Protein AF-A0A2R6FMX0-F1 (afdb_monomer_lite)

Sequence (96 aa):
MKRSNTFTVRPLSDDGEQVLQDLLDAFAALWNEINYQRLMRYNDEDGFEGDVWDADTGALEGTYKGVLGASTAQTVRRENSEAWRSFFRLKDQYHD

Structure (mmCIF, N/CA/C/O backbone):
data_AF-A0A2R6FMX0-F1
#
_entry.id   AF-A0A2R6FMX0-F1
#
loop_
_atom_site.group_PDB
_atom_site.id
_atom_site.type_symbol
_atom_site.label_atom_id
_atom_site.label_alt_id
_atom_site.label_comp_id
_atom_site.label_asym_id
_atom_site.label_entity_id
_atom_site.label_seq_id
_atom_site.pdbx_PDB_ins_code
_atom_site.Cartn_x
_atom_site.Cartn_y
_atom_site.Cartn_z
_atom_site.occupancy
_atom_site.B_iso_or_equiv
_atom_site.auth_seq_id
_atom_site.auth_comp_id
_atom_site.auth_asym_id
_atom_site.auth_atom_id
_atom_site.pdbx_PDB_model_num
ATOM 1 N N . MET A 1 1 ? 21.740 -3.413 18.769 1.00 50.78 1 MET A N 1
ATOM 2 C CA . MET A 1 1 ? 20.827 -4.302 19.523 1.00 50.78 1 MET A CA 1
ATOM 3 C C . MET A 1 1 ? 19.387 -3.910 19.197 1.00 50.78 1 MET A C 1
ATOM 5 O O . MET A 1 1 ? 18.926 -2.900 19.710 1.00 50.78 1 MET A O 1
ATOM 9 N N . LYS A 1 2 ? 18.695 -4.626 18.299 1.00 57.97 2 LYS A N 1
ATOM 10 C CA . LYS A 1 2 ? 17.257 -4.405 18.056 1.00 57.97 2 LYS A CA 1
ATOM 11 C C . LYS A 1 2 ? 16.484 -5.204 19.107 1.00 57.97 2 LYS A C 1
ATOM 13 O O . LYS A 1 2 ? 16.509 -6.428 19.069 1.00 57.97 2 LYS A O 1
ATOM 18 N N . ARG A 1 3 ? 15.851 -4.531 20.072 1.00 64.06 3 ARG A N 1
ATOM 19 C CA . ARG A 1 3 ? 14.858 -5.183 20.938 1.00 64.06 3 ARG A CA 1
ATOM 20 C C . ARG A 1 3 ? 13.602 -5.389 20.094 1.00 64.06 3 ARG A C 1
ATOM 22 O O . ARG A 1 3 ? 13.009 -4.407 19.662 1.00 64.06 3 ARG A O 1
ATOM 29 N N . SER A 1 4 ? 13.244 -6.639 19.820 1.00 65.62 4 SER A N 1
ATOM 30 C CA . SER A 1 4 ? 11.960 -6.966 19.202 1.00 65.62 4 SER A CA 1
ATOM 31 C C . SER A 1 4 ? 10.946 -7.155 20.322 1.00 65.62 4 SER A C 1
ATOM 33 O O . SER A 1 4 ? 10.998 -8.151 21.040 1.00 65.62 4 SER A O 1
ATOM 35 N N . ASN A 1 5 ? 10.072 -6.172 20.525 1.00 74.38 5 ASN A N 1
ATOM 36 C CA . ASN A 1 5 ? 8.945 -6.323 21.439 1.00 74.38 5 ASN A CA 1
ATOM 37 C C . ASN A 1 5 ? 7.839 -7.087 20.710 1.00 74.38 5 ASN A C 1
ATOM 39 O O . ASN A 1 5 ? 7.488 -6.740 19.585 1.00 74.38 5 ASN A O 1
ATOM 43 N N . THR A 1 6 ? 7.297 -8.118 21.351 1.00 81.81 6 THR A N 1
ATOM 44 C CA . THR A 1 6 ? 6.139 -8.853 20.833 1.00 81.81 6 THR A CA 1
ATOM 45 C C . THR A 1 6 ? 4.899 -8.338 21.544 1.00 81.81 6 THR A C 1
ATOM 47 O O . THR A 1 6 ? 4.833 -8.385 22.771 1.00 81.81 6 THR A O 1
ATOM 50 N N . PHE A 1 7 ? 3.926 -7.843 20.785 1.00 76.56 7 PHE A N 1
ATOM 51 C CA . PHE A 1 7 ? 2.636 -7.401 21.305 1.00 76.56 7 PHE A CA 1
ATOM 52 C C . PHE A 1 7 ? 1.550 -8.346 20.804 1.00 76.56 7 PHE A C 1
ATOM 54 O O . PHE A 1 7 ? 1.525 -8.700 19.629 1.00 76.56 7 PHE A O 1
ATOM 61 N N . THR A 1 8 ? 0.651 -8.755 21.696 1.00 80.94 8 THR A N 1
ATOM 62 C CA . THR A 1 8 ? -0.573 -9.455 21.299 1.00 80.94 8 THR A CA 1
ATOM 63 C C . THR A 1 8 ? -1.662 -8.412 21.119 1.00 80.94 8 THR A C 1
ATOM 65 O O . THR A 1 8 ? -2.111 -7.824 22.100 1.00 80.94 8 THR A O 1
ATOM 68 N N . VAL A 1 9 ? -2.074 -8.176 19.877 1.00 76.50 9 VAL A N 1
ATOM 69 C CA . VAL A 1 9 ? -3.251 -7.357 19.578 1.00 76.50 9 VAL A CA 1
ATOM 70 C C . VAL A 1 9 ? -4.453 -8.294 19.581 1.00 76.50 9 VAL A C 1
ATOM 72 O O . VAL A 1 9 ? -4.518 -9.217 18.772 1.00 76.50 9 VAL A O 1
ATOM 75 N N . ARG A 1 10 ? -5.370 -8.105 20.533 1.00 83.06 10 ARG A N 1
ATOM 76 C CA . ARG A 1 10 ? -6.660 -8.798 20.565 1.00 83.06 10 ARG A CA 1
ATOM 77 C C . ARG A 1 10 ? -7.780 -7.771 20.700 1.00 83.06 10 ARG A C 1
ATOM 79 O O . ARG A 1 10 ? -7.667 -6.909 21.575 1.00 83.06 10 ARG A O 1
ATOM 86 N N . PRO A 1 11 ? -8.836 -7.862 19.879 1.00 87.31 11 PRO A N 1
ATOM 87 C CA . PRO A 1 11 ? -10.027 -7.067 20.102 1.00 87.31 11 PRO A CA 1
ATOM 88 C C . PRO A 1 11 ? -10.652 -7.418 21.456 1.00 87.31 11 PRO A C 1
ATOM 90 O O . PRO A 1 11 ? -10.600 -8.565 21.898 1.00 87.31 11 PRO A O 1
ATOM 93 N N . LEU A 1 12 ? -11.199 -6.409 22.136 1.00 90.69 12 LEU A N 1
ATOM 94 C CA . LEU A 1 12 ? -11.875 -6.562 23.433 1.00 90.69 12 LEU A CA 1
ATOM 95 C C . LEU A 1 12 ? -13.408 -6.535 23.303 1.00 90.69 12 LEU A C 1
ATOM 97 O O . LEU A 1 12 ? -14.108 -6.659 24.306 1.00 90.69 12 LEU A O 1
ATOM 101 N N . SER A 1 13 ? -13.914 -6.351 22.083 1.00 94.50 13 SER A N 1
ATOM 102 C CA . SER A 1 13 ? -15.329 -6.335 21.712 1.00 94.50 13 SER A CA 1
ATOM 103 C C . SER A 1 13 ? -15.485 -6.708 20.238 1.00 94.50 13 SER A C 1
ATOM 105 O O . SER A 1 13 ? -14.536 -6.542 19.467 1.00 94.50 13 SER A O 1
ATOM 107 N N . ASP A 1 14 ? -16.687 -7.133 19.850 1.00 95.12 14 ASP A N 1
ATOM 108 C CA . ASP A 1 14 ? -17.030 -7.456 18.458 1.00 95.12 14 ASP A CA 1
ATOM 109 C C . ASP A 1 14 ? -16.839 -6.235 17.538 1.00 95.12 14 ASP A C 1
ATOM 111 O O . ASP A 1 14 ? -16.229 -6.339 16.477 1.00 95.12 14 ASP A O 1
ATOM 115 N N . ASP A 1 15 ? -17.243 -5.040 17.988 1.00 95.31 15 ASP A N 1
ATOM 116 C CA . ASP A 1 15 ? -17.005 -3.790 17.249 1.00 95.31 15 ASP A CA 1
ATOM 117 C C . ASP A 1 15 ? -15.506 -3.523 17.040 1.00 95.31 15 ASP A C 1
ATOM 119 O O . ASP A 1 15 ? -15.073 -3.095 15.971 1.00 95.31 15 ASP A O 1
ATOM 123 N N . GLY A 1 16 ? -14.688 -3.782 18.066 1.00 93.88 16 GLY A N 1
ATOM 124 C CA . GLY A 1 16 ? -13.240 -3.626 17.974 1.00 93.88 16 GLY A CA 1
ATOM 125 C C . GLY A 1 16 ? -12.605 -4.657 17.043 1.00 93.88 16 GLY A C 1
ATOM 126 O O . GLY A 1 16 ? -11.590 -4.365 16.410 1.00 93.88 16 GLY A O 1
ATOM 127 N N . GLU A 1 17 ? -13.190 -5.852 16.956 1.00 94.12 17 GLU A N 1
ATOM 128 C CA . GLU A 1 17 ? -12.763 -6.886 16.019 1.00 94.12 17 GLU A CA 1
ATOM 129 C C . GLU A 1 17 ? -13.037 -6.456 14.586 1.00 94.12 17 GLU A C 1
ATOM 131 O O . GLU A 1 17 ? -12.119 -6.502 13.769 1.00 94.12 17 GLU A O 1
ATOM 136 N N . GLN A 1 18 ? -14.239 -5.945 14.311 1.00 95.44 18 GLN A N 1
ATOM 137 C CA . GLN A 1 18 ? -14.590 -5.448 12.985 1.00 95.44 18 GLN A CA 1
ATOM 138 C C . GLN A 1 18 ? -13.671 -4.302 12.550 1.00 95.44 18 GLN A C 1
ATOM 140 O O . GLN A 1 18 ? -13.114 -4.345 11.458 1.00 95.44 18 GLN A O 1
ATOM 145 N N . VAL A 1 19 ? -13.416 -3.324 13.428 1.00 93.81 19 VAL A N 1
ATOM 146 C CA . VAL A 1 19 ? -12.487 -2.219 13.126 1.00 93.81 19 VAL A CA 1
ATOM 147 C C . VAL A 1 19 ? -11.079 -2.735 12.816 1.00 93.81 19 VAL A C 1
ATOM 149 O O . VAL A 1 19 ? -10.416 -2.225 11.912 1.00 93.81 19 VAL A O 1
ATOM 152 N N . LEU A 1 20 ? -10.596 -3.738 13.557 1.00 92.81 20 LEU A N 1
ATOM 153 C CA . LEU A 1 20 ? -9.288 -4.333 13.295 1.00 92.81 20 LEU A CA 1
ATOM 154 C C . LEU A 1 20 ? -9.262 -5.076 11.952 1.00 92.81 20 LEU A C 1
ATOM 156 O O . LEU A 1 20 ? -8.280 -4.946 11.225 1.00 92.81 20 LEU A O 1
ATOM 160 N N . GLN A 1 21 ? -10.315 -5.825 11.619 1.00 94.88 21 GLN A N 1
ATOM 161 C CA . GLN A 1 21 ? -10.438 -6.518 10.335 1.00 94.88 21 GLN A CA 1
ATOM 162 C C . GLN A 1 21 ? -10.457 -5.522 9.169 1.00 94.88 21 GLN A C 1
ATOM 164 O O . GLN A 1 21 ? -9.634 -5.648 8.267 1.00 94.88 21 GLN A O 1
ATOM 169 N N . ASP A 1 22 ? -11.276 -4.470 9.245 1.00 95.81 22 ASP A N 1
ATOM 170 C CA . ASP A 1 22 ? -11.368 -3.434 8.207 1.00 95.81 22 ASP A CA 1
ATOM 171 C C . ASP A 1 22 ? -10.012 -2.748 7.963 1.00 95.81 22 ASP A C 1
ATOM 173 O O . ASP A 1 22 ? -9.615 -2.494 6.822 1.00 95.81 22 ASP A O 1
ATOM 177 N N . LEU A 1 23 ? -9.262 -2.473 9.038 1.00 95.56 23 LEU A N 1
ATOM 178 C CA . LEU A 1 23 ? -7.911 -1.916 8.952 1.00 95.56 23 LEU A CA 1
ATOM 179 C C . LEU A 1 23 ? -6.924 -2.881 8.284 1.00 95.56 23 LEU A C 1
ATOM 181 O O . LEU A 1 23 ? -6.112 -2.451 7.461 1.00 95.56 23 LEU A O 1
ATOM 185 N N . LEU A 1 24 ? -6.958 -4.166 8.646 1.00 94.94 24 LEU A N 1
ATOM 186 C CA . LEU A 1 24 ? -6.060 -5.181 8.090 1.00 94.94 24 LEU A CA 1
ATOM 187 C C . LEU A 1 24 ? -6.364 -5.463 6.616 1.00 94.94 24 LEU A C 1
ATOM 189 O O . LEU A 1 24 ? -5.429 -5.552 5.817 1.00 94.94 24 LEU A O 1
ATOM 193 N N . ASP A 1 25 ? -7.640 -5.524 6.246 1.00 97.69 25 ASP A N 1
ATOM 194 C CA . ASP A 1 25 ? -8.077 -5.723 4.865 1.00 97.69 25 ASP A CA 1
ATOM 195 C C . ASP A 1 25 ? -7.680 -4.534 3.988 1.00 97.69 25 ASP A C 1
ATOM 197 O O . ASP A 1 25 ? -7.074 -4.720 2.930 1.00 97.69 25 ASP A O 1
ATOM 201 N N . ALA A 1 26 ? -7.910 -3.302 4.454 1.00 98.12 26 ALA A N 1
ATOM 202 C CA . ALA A 1 26 ? -7.480 -2.101 3.740 1.00 98.12 26 ALA A CA 1
ATOM 203 C C . ALA A 1 26 ? -5.950 -2.030 3.585 1.00 98.12 26 ALA A C 1
ATOM 205 O O . ALA A 1 26 ? -5.447 -1.607 2.541 1.00 98.12 26 ALA A O 1
ATOM 206 N N . PHE A 1 27 ? -5.194 -2.459 4.601 1.00 97.62 27 PHE A N 1
ATOM 207 C CA . PHE A 1 27 ? -3.734 -2.518 4.532 1.00 97.62 27 PHE A CA 1
ATOM 208 C C . PHE A 1 27 ? -3.282 -3.527 3.474 1.00 97.62 27 PHE A C 1
ATOM 21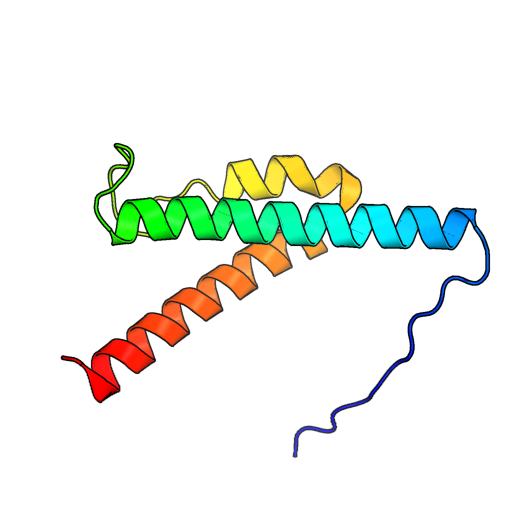0 O O . PHE A 1 27 ? -2.437 -3.206 2.633 1.00 97.62 27 PHE A O 1
ATOM 217 N N . ALA A 1 28 ? -3.839 -4.741 3.515 1.00 98.00 28 ALA A N 1
ATOM 218 C CA . ALA A 1 28 ? -3.490 -5.817 2.599 1.00 98.00 28 ALA A CA 1
ATOM 219 C C . ALA A 1 28 ? -3.834 -5.447 1.153 1.00 98.00 28 ALA A C 1
ATOM 221 O O . ALA A 1 28 ? -3.011 -5.644 0.258 1.00 98.00 28 ALA A O 1
ATOM 222 N N . ALA A 1 29 ? -5.007 -4.856 0.932 1.00 98.50 29 ALA A N 1
ATOM 223 C CA . ALA A 1 29 ? -5.445 -4.415 -0.383 1.00 98.50 29 ALA A CA 1
ATOM 224 C C . ALA A 1 29 ? -4.518 -3.330 -0.959 1.00 98.50 29 ALA A C 1
ATOM 226 O O . ALA A 1 29 ? -3.995 -3.506 -2.059 1.00 98.50 29 ALA A O 1
ATOM 227 N N . LEU A 1 30 ? -4.195 -2.282 -0.186 1.00 98.62 30 LEU A N 1
ATOM 228 C CA . LEU A 1 30 ? -3.250 -1.244 -0.621 1.00 98.62 30 LEU A CA 1
ATOM 229 C C . LEU A 1 30 ? -1.867 -1.824 -0.956 1.00 98.62 30 LEU A C 1
ATOM 231 O O . LEU A 1 30 ? -1.276 -1.473 -1.980 1.00 98.62 30 LEU A O 1
ATOM 235 N N . TRP A 1 31 ? -1.337 -2.712 -0.108 1.00 98.62 31 TRP A N 1
ATOM 236 C CA . TRP A 1 31 ? -0.051 -3.364 -0.363 1.00 98.62 31 TRP A CA 1
ATOM 237 C C . TRP A 1 31 ? -0.076 -4.172 -1.664 1.00 98.62 31 TRP A C 1
ATOM 239 O O . TRP A 1 31 ? 0.837 -4.043 -2.485 1.00 98.62 31 TRP A O 1
ATOM 249 N N . ASN A 1 32 ? -1.116 -4.984 -1.857 1.00 98.56 32 ASN A N 1
ATOM 250 C CA . ASN A 1 32 ? -1.248 -5.872 -3.006 1.00 98.56 32 ASN A CA 1
ATOM 251 C C . ASN A 1 32 ? -1.431 -5.097 -4.311 1.00 98.56 32 ASN A C 1
ATOM 253 O O . ASN A 1 32 ? -0.772 -5.430 -5.291 1.00 98.56 32 ASN A O 1
ATOM 257 N N . GLU A 1 33 ? -2.253 -4.047 -4.330 1.00 98.38 33 GLU A N 1
ATOM 258 C CA . GLU A 1 33 ? -2.471 -3.233 -5.530 1.00 98.38 33 GLU A CA 1
ATOM 259 C C . GLU A 1 33 ? -1.210 -2.479 -5.956 1.00 98.38 33 GLU A C 1
ATOM 261 O O . GLU A 1 33 ? -0.852 -2.499 -7.137 1.00 98.38 33 GLU A O 1
ATOM 266 N N . ILE A 1 34 ? -0.489 -1.870 -5.003 1.00 98.38 34 ILE A N 1
ATOM 267 C CA . ILE A 1 34 ? 0.807 -1.244 -5.298 1.00 98.38 34 ILE A CA 1
ATOM 268 C C . ILE A 1 34 ? 1.760 -2.296 -5.868 1.00 98.38 34 ILE A C 1
ATOM 270 O O . ILE A 1 34 ? 2.415 -2.058 -6.883 1.00 98.38 34 ILE A O 1
ATOM 274 N N . ASN A 1 35 ? 1.854 -3.459 -5.220 1.00 98.00 35 ASN A N 1
ATOM 275 C CA . ASN A 1 35 ? 2.804 -4.481 -5.628 1.00 98.00 35 ASN A CA 1
ATOM 276 C C . ASN A 1 35 ? 2.467 -5.082 -6.998 1.00 98.00 35 ASN A C 1
ATOM 278 O O . ASN A 1 35 ? 3.376 -5.308 -7.789 1.00 98.00 35 ASN A O 1
ATOM 282 N N . TYR A 1 36 ? 1.184 -5.294 -7.290 1.00 98.00 36 TYR A N 1
ATOM 283 C CA . TYR A 1 36 ? 0.714 -5.781 -8.583 1.00 98.00 36 TYR A CA 1
ATOM 284 C C . TYR A 1 36 ? 1.082 -4.808 -9.703 1.00 98.00 36 TYR A C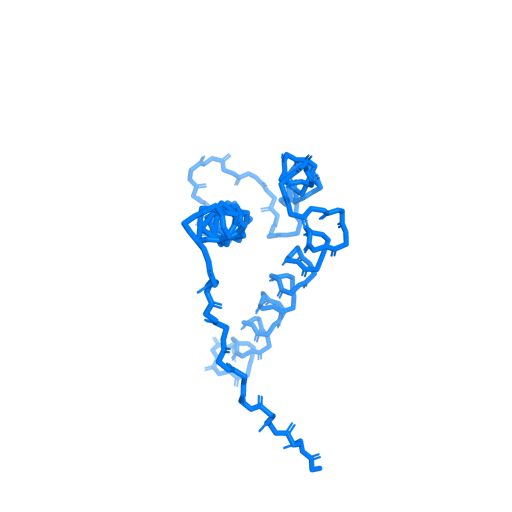 1
ATOM 286 O O . TYR A 1 36 ? 1.740 -5.202 -10.659 1.00 98.00 36 TYR A O 1
ATOM 294 N N . GLN A 1 37 ? 0.776 -3.517 -9.543 1.00 97.69 37 GLN A N 1
ATOM 295 C CA . GLN A 1 37 ? 1.130 -2.504 -10.540 1.00 97.69 37 GLN A CA 1
ATOM 296 C C . GLN A 1 37 ? 2.634 -2.429 -10.826 1.00 97.69 37 GLN A C 1
ATOM 298 O O . GLN A 1 37 ? 3.034 -2.170 -11.962 1.00 97.69 37 GLN A O 1
ATOM 303 N N . ARG A 1 38 ? 3.468 -2.617 -9.800 1.00 98.06 38 ARG A N 1
ATOM 304 C CA . ARG A 1 38 ? 4.924 -2.655 -9.963 1.00 98.06 38 ARG A CA 1
ATOM 305 C C . ARG A 1 38 ? 5.392 -3.937 -10.626 1.00 98.06 38 ARG A C 1
ATOM 307 O O . ARG A 1 38 ? 6.260 -3.877 -11.483 1.00 98.06 38 ARG A O 1
ATOM 314 N N . LEU A 1 39 ? 4.815 -5.075 -10.251 1.00 97.62 39 LEU A N 1
ATOM 315 C CA . LEU A 1 39 ? 5.167 -6.367 -10.823 1.00 97.62 39 LEU A CA 1
ATOM 316 C C . LEU A 1 39 ? 4.832 -6.432 -12.315 1.00 97.62 39 LEU A C 1
ATOM 318 O O . LEU A 1 39 ? 5.667 -6.880 -13.088 1.00 97.62 39 LEU A O 1
ATOM 322 N N . MET A 1 40 ? 3.664 -5.927 -12.720 1.00 97.81 40 MET A N 1
ATOM 323 C CA . MET A 1 40 ? 3.277 -5.887 -14.134 1.00 97.81 40 MET A CA 1
ATOM 324 C C . MET A 1 40 ? 4.238 -5.034 -14.962 1.00 97.81 40 MET A C 1
ATOM 326 O O . MET A 1 40 ? 4.704 -5.485 -15.999 1.00 97.81 40 MET A O 1
ATOM 330 N N . ARG A 1 41 ? 4.632 -3.857 -14.456 1.00 97.38 41 ARG A N 1
ATOM 331 C CA . ARG A 1 41 ? 5.664 -3.020 -15.096 1.00 97.38 41 ARG A CA 1
ATOM 332 C C . ARG A 1 41 ? 7.032 -3.686 -15.130 1.00 97.38 41 ARG A C 1
ATOM 334 O O . ARG A 1 41 ? 7.734 -3.606 -16.122 1.00 97.38 41 ARG A O 1
ATOM 341 N N . TYR A 1 42 ? 7.420 -4.354 -14.047 1.00 96.75 42 TYR A N 1
ATOM 342 C CA . TYR A 1 42 ? 8.698 -5.059 -13.983 1.00 96.75 42 TYR A CA 1
ATOM 343 C C . TYR A 1 42 ? 8.792 -6.205 -15.000 1.00 96.75 42 TYR A C 1
ATOM 345 O O . TYR A 1 42 ? 9.878 -6.481 -15.504 1.00 96.75 42 TYR A O 1
ATOM 353 N N . ASN A 1 43 ? 7.671 -6.876 -15.270 1.00 95.44 43 ASN A N 1
ATOM 354 C CA . ASN A 1 43 ? 7.597 -8.007 -16.189 1.00 95.44 43 ASN A CA 1
ATOM 355 C C . ASN A 1 43 ? 7.246 -7.610 -17.634 1.00 95.44 43 ASN A C 1
ATOM 357 O O . ASN A 1 43 ? 7.174 -8.499 -18.479 1.00 95.44 43 ASN A O 1
ATOM 361 N N . ASP A 1 44 ? 6.998 -6.327 -17.917 1.00 93.62 44 ASP A N 1
ATOM 362 C CA . ASP A 1 44 ? 6.414 -5.861 -19.183 1.00 93.62 44 ASP A CA 1
ATOM 363 C C . ASP A 1 44 ? 5.089 -6.589 -19.533 1.00 93.62 44 ASP A C 1
ATOM 365 O O . ASP A 1 44 ? 4.829 -6.968 -20.678 1.00 93.62 44 ASP A O 1
ATOM 369 N N . GLU A 1 45 ? 4.237 -6.811 -18.525 1.00 93.06 45 GLU A N 1
ATOM 370 C CA . GLU A 1 45 ? 2.976 -7.564 -18.610 1.00 93.06 45 GLU A CA 1
ATOM 371 C C . GLU A 1 45 ? 1.728 -6.664 -18.496 1.00 93.06 45 GLU A C 1
ATOM 373 O O . GLU A 1 45 ? 1.785 -5.506 -18.075 1.00 93.06 45 GLU A O 1
ATOM 378 N N . ASP A 1 46 ? 0.570 -7.207 -18.896 1.00 85.31 46 ASP A N 1
ATOM 379 C CA . ASP A 1 46 ? -0.768 -6.600 -18.763 1.00 85.31 46 ASP A CA 1
ATOM 380 C C . ASP A 1 46 ? -0.933 -5.185 -19.361 1.00 85.31 46 ASP A C 1
ATOM 382 O O . ASP A 1 46 ? -1.877 -4.461 -19.044 1.00 85.31 46 ASP A O 1
ATOM 386 N N . GLY A 1 47 ? -0.042 -4.795 -20.279 1.00 89.19 47 GLY A N 1
ATOM 387 C CA . GLY A 1 47 ? -0.084 -3.498 -20.962 1.00 89.19 47 GLY A CA 1
ATOM 388 C C . GLY A 1 47 ? 0.332 -2.317 -20.083 1.00 89.19 47 GLY A C 1
ATOM 389 O O . GLY A 1 47 ? 0.030 -1.172 -20.422 1.00 89.19 47 GLY A O 1
ATOM 390 N N . PHE A 1 48 ? 1.000 -2.572 -18.956 1.00 92.44 48 PHE A N 1
ATOM 391 C CA . PHE A 1 48 ? 1.548 -1.512 -18.124 1.00 92.44 48 PHE A CA 1
ATOM 392 C C . PHE A 1 48 ? 2.839 -0.961 -18.732 1.00 92.44 48 PHE A C 1
ATOM 394 O O . PHE A 1 48 ? 3.804 -1.689 -18.932 1.00 92.44 48 PHE A O 1
ATOM 401 N N . GLU A 1 49 ? 2.858 0.344 -18.988 1.00 88.62 49 GLU A N 1
ATOM 402 C CA . GLU A 1 49 ? 4.039 1.056 -19.473 1.00 88.62 49 GLU A CA 1
ATOM 403 C C . GLU A 1 49 ? 4.836 1.680 -18.313 1.00 88.62 49 GLU A C 1
ATOM 405 O O . GLU A 1 49 ? 4.284 2.000 -17.249 1.00 88.62 49 GLU A O 1
ATOM 410 N N . GLY A 1 50 ? 6.130 1.902 -18.557 1.00 92.69 50 GLY A N 1
ATOM 411 C CA . GLY A 1 50 ? 7.049 2.543 -17.615 1.00 92.69 50 GLY A CA 1
ATOM 412 C C . GLY A 1 50 ? 7.740 1.567 -16.664 1.00 92.69 50 GLY A C 1
ATOM 413 O O . GLY A 1 50 ? 7.529 0.358 -16.711 1.00 92.69 50 GLY A O 1
ATOM 414 N N . ASP A 1 51 ? 8.589 2.104 -15.795 1.00 95.12 51 ASP A N 1
ATOM 415 C CA . ASP A 1 51 ? 9.302 1.327 -14.788 1.00 95.12 51 ASP 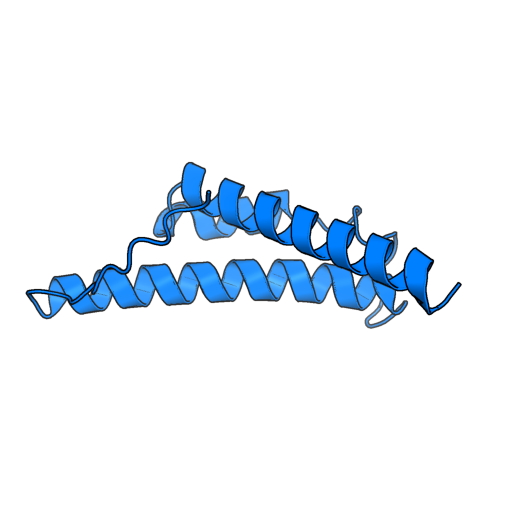A CA 1
ATOM 416 C C . ASP A 1 51 ? 8.471 1.131 -13.504 1.00 95.12 51 ASP A C 1
ATOM 418 O O . ASP A 1 51 ? 7.380 1.671 -13.322 1.00 95.12 51 ASP A O 1
ATOM 422 N N . VAL A 1 52 ? 8.984 0.356 -12.547 1.00 97.25 52 VAL A N 1
ATOM 423 C CA . VAL A 1 52 ? 8.267 0.091 -11.283 1.00 97.25 52 VAL A CA 1
ATOM 424 C C . VAL A 1 52 ? 7.982 1.347 -10.436 1.00 97.25 52 VAL A C 1
ATOM 426 O O . VAL A 1 52 ? 7.180 1.304 -9.497 1.00 97.25 52 VAL A O 1
ATOM 429 N N . TRP A 1 53 ? 8.645 2.468 -10.707 1.00 97.56 53 TRP A N 1
ATOM 430 C CA . TRP A 1 53 ? 8.457 3.745 -10.023 1.00 97.56 53 TRP A CA 1
ATOM 431 C C . TRP A 1 53 ? 7.390 4.619 -10.689 1.00 97.56 53 TRP A C 1
ATOM 433 O O . TRP A 1 53 ? 6.846 5.487 -10.006 1.00 97.56 53 TRP A O 1
ATOM 443 N N . ASP A 1 54 ? 7.016 4.318 -11.934 1.00 96.75 54 ASP A N 1
ATOM 444 C CA . ASP A 1 54 ? 5.917 4.960 -12.670 1.00 96.75 54 ASP A CA 1
ATOM 445 C C . ASP A 1 54 ? 4.519 4.490 -12.222 1.00 96.75 54 ASP A C 1
ATOM 447 O O . ASP A 1 54 ? 3.496 5.014 -12.668 1.00 96.75 54 ASP A O 1
ATOM 451 N N . ALA A 1 55 ? 4.433 3.511 -11.314 1.00 96.19 55 ALA A N 1
ATOM 452 C CA . ALA A 1 55 ? 3.167 3.136 -10.689 1.00 96.19 55 ALA A CA 1
ATOM 453 C C . ALA A 1 55 ? 2.564 4.321 -9.911 1.00 96.19 55 ALA A C 1
ATOM 455 O O . ALA A 1 55 ? 3.213 4.874 -9.014 1.00 96.19 55 ALA A O 1
ATOM 456 N N . ASP A 1 56 ? 1.295 4.663 -10.182 1.00 95.69 56 ASP A N 1
ATOM 457 C CA . ASP A 1 56 ? 0.568 5.744 -9.494 1.00 95.69 56 ASP A CA 1
ATOM 458 C C . ASP A 1 56 ? 0.135 5.322 -8.081 1.00 95.69 56 ASP A C 1
ATOM 460 O O . ASP A 1 56 ? -1.034 5.172 -7.721 1.00 95.69 56 ASP A O 1
ATOM 464 N N . THR A 1 57 ? 1.142 5.114 -7.242 1.00 96.06 57 THR A N 1
ATOM 465 C CA . THR A 1 57 ? 0.978 4.744 -5.840 1.00 96.06 57 THR A CA 1
ATOM 466 C C . THR A 1 57 ? 0.317 5.851 -5.019 1.00 96.06 57 THR A C 1
ATOM 468 O O . THR A 1 57 ? -0.193 5.566 -3.938 1.00 96.06 57 THR A O 1
ATOM 471 N N . GLY A 1 58 ? 0.313 7.097 -5.510 1.00 96.19 58 GLY A N 1
ATOM 472 C CA . GLY A 1 58 ? -0.344 8.229 -4.862 1.00 96.19 58 GLY A CA 1
ATOM 473 C C . GLY A 1 58 ? -1.865 8.153 -4.977 1.00 96.19 58 GLY A C 1
ATOM 474 O O . GLY A 1 58 ? -2.557 8.351 -3.977 1.00 96.19 58 GLY A O 1
ATOM 475 N N . ALA A 1 59 ? -2.388 7.800 -6.155 1.00 97.31 59 ALA A N 1
ATOM 476 C CA . ALA A 1 59 ? -3.814 7.531 -6.328 1.00 97.31 59 ALA A CA 1
ATOM 477 C C . ALA A 1 59 ? -4.271 6.349 -5.460 1.00 97.31 59 ALA A C 1
ATOM 479 O O . ALA A 1 59 ? -5.274 6.465 -4.756 1.00 97.31 59 ALA A O 1
ATOM 480 N N . LEU A 1 60 ? -3.490 5.260 -5.431 1.00 96.88 60 LEU A N 1
ATOM 481 C CA . LEU A 1 60 ? -3.769 4.099 -4.579 1.00 96.88 60 LEU A CA 1
ATOM 482 C C . LEU A 1 60 ? -3.788 4.484 -3.092 1.00 96.88 60 LEU A C 1
ATOM 484 O O . LEU A 1 60 ? -4.781 4.257 -2.410 1.00 96.88 60 LEU A O 1
ATOM 488 N N . GLU A 1 61 ? -2.746 5.154 -2.587 1.00 96.25 61 GLU A N 1
ATOM 489 C CA . GLU A 1 61 ? -2.713 5.691 -1.215 1.00 96.25 61 GLU A CA 1
ATOM 490 C C . GLU A 1 61 ? -3.962 6.543 -0.905 1.00 96.25 61 GLU A C 1
ATOM 492 O O . GLU A 1 61 ? -4.570 6.418 0.164 1.00 96.25 61 GLU A O 1
ATOM 497 N N . GLY A 1 62 ? -4.369 7.384 -1.861 1.00 97.12 62 GLY A N 1
ATOM 498 C CA . GLY A 1 62 ? -5.529 8.263 -1.767 1.00 97.12 62 GLY A CA 1
ATOM 499 C C . GLY A 1 62 ? -6.858 7.533 -1.561 1.00 97.12 62 GLY A C 1
ATOM 500 O O . GLY A 1 62 ? -7.692 8.037 -0.805 1.00 97.12 62 GLY A O 1
ATOM 501 N N . THR A 1 63 ? -7.034 6.359 -2.170 1.00 97.81 63 THR A N 1
ATOM 502 C CA . THR A 1 63 ? -8.229 5.507 -2.029 1.00 97.81 63 THR A CA 1
ATOM 503 C C . THR A 1 63 ? -8.370 4.950 -0.613 1.00 97.81 63 THR A C 1
ATOM 505 O O . THR A 1 63 ? -9.469 4.909 -0.063 1.00 97.81 63 THR A O 1
ATOM 508 N N . TYR A 1 64 ? -7.255 4.580 0.021 1.00 97.31 64 TYR A N 1
ATOM 509 C CA . TYR A 1 64 ? -7.263 3.844 1.290 1.00 97.31 64 TYR A CA 1
ATOM 510 C C . TYR A 1 64 ? -7.120 4.724 2.542 1.00 97.31 64 TYR A C 1
ATOM 512 O O . TYR A 1 64 ? -7.400 4.270 3.655 1.00 97.31 64 TYR A O 1
ATOM 520 N N . LYS A 1 65 ? -6.745 6.005 2.401 1.00 95.88 65 LYS A N 1
ATOM 521 C CA . LYS A 1 65 ? -6.546 6.921 3.546 1.00 95.88 65 LYS A CA 1
ATOM 522 C C . LYS A 1 65 ? -7.792 7.129 4.418 1.00 95.88 65 LYS A C 1
ATOM 524 O O . LYS A 1 65 ? -7.643 7.527 5.569 1.00 95.88 65 LYS A O 1
ATOM 529 N N . GLY A 1 66 ? -8.993 6.897 3.877 1.00 96.56 66 GLY A N 1
ATOM 530 C CA . GLY A 1 66 ? -10.254 7.011 4.619 1.00 96.56 66 GLY A CA 1
ATOM 531 C C . GLY A 1 66 ? -10.435 5.922 5.679 1.00 96.56 66 GLY A C 1
ATOM 532 O O . GLY A 1 66 ? -11.033 6.190 6.714 1.00 96.56 66 GLY A O 1
ATOM 533 N N . VAL A 1 67 ? -9.867 4.734 5.444 1.00 97.00 67 VAL A N 1
ATOM 534 C CA . VAL A 1 67 ? -9.902 3.602 6.385 1.00 97.00 67 VAL A CA 1
ATOM 535 C C . VAL A 1 67 ? -8.623 3.564 7.220 1.00 97.00 67 VAL A C 1
ATOM 537 O O . VAL A 1 67 ? -8.673 3.524 8.443 1.00 97.00 67 VAL A O 1
ATOM 540 N N . LEU A 1 68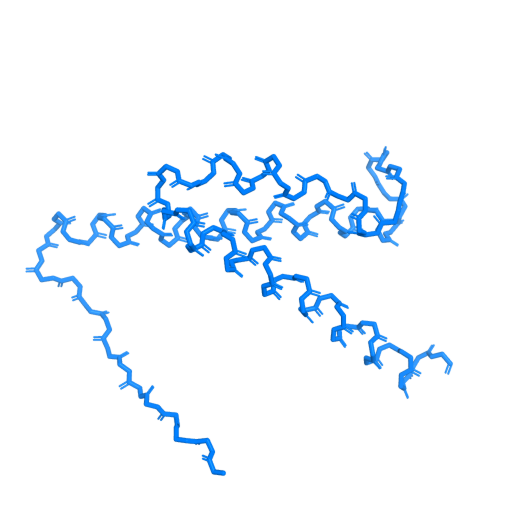 ? -7.457 3.647 6.572 1.00 96.38 68 LEU A N 1
ATOM 541 C CA . LEU A 1 68 ? -6.156 3.487 7.234 1.00 96.38 68 LEU A CA 1
ATOM 542 C C . LEU A 1 68 ? -5.691 4.725 8.012 1.00 96.38 68 LEU A C 1
ATOM 544 O O . LEU A 1 68 ? -4.800 4.639 8.862 1.00 96.38 68 LEU A O 1
ATOM 548 N N . GLY A 1 69 ? -6.237 5.894 7.684 1.00 96.88 69 GLY A N 1
ATOM 549 C CA . GLY A 1 69 ? -5.626 7.173 8.015 1.00 96.88 69 GLY A CA 1
ATOM 550 C C . GLY A 1 69 ? -4.445 7.500 7.091 1.00 96.88 69 GLY A C 1
ATOM 551 O O . GLY A 1 69 ? -3.731 6.624 6.594 1.00 96.88 69 GLY A O 1
ATOM 552 N N . ALA A 1 70 ? -4.225 8.797 6.863 1.00 96.38 70 ALA A N 1
ATOM 553 C CA . ALA A 1 70 ? -3.228 9.279 5.905 1.00 96.38 70 ALA A CA 1
ATOM 554 C C . ALA A 1 70 ? -1.798 8.806 6.225 1.00 96.38 70 ALA A C 1
ATOM 556 O O . ALA A 1 70 ? -1.078 8.375 5.330 1.00 96.38 70 ALA A O 1
ATOM 557 N N . SER A 1 71 ? -1.391 8.834 7.498 1.00 96.88 71 SER A N 1
ATOM 558 C CA . SER A 1 71 ? -0.042 8.428 7.915 1.00 96.88 71 SER A CA 1
ATOM 559 C C . SER A 1 71 ? 0.227 6.939 7.682 1.00 96.88 71 SER A C 1
ATOM 561 O O . SER A 1 71 ? 1.319 6.567 7.243 1.00 96.88 71 SER A O 1
ATOM 563 N N . THR A 1 72 ? -0.757 6.081 7.950 1.00 96.25 72 THR A N 1
ATOM 564 C CA . THR A 1 72 ? -0.645 4.636 7.734 1.00 96.25 72 THR A CA 1
ATOM 565 C C . THR A 1 72 ? -0.579 4.325 6.244 1.00 96.25 72 THR A C 1
ATOM 567 O O . THR A 1 72 ? 0.339 3.627 5.826 1.00 96.25 72 THR A O 1
ATOM 570 N N . ALA A 1 73 ? -1.471 4.898 5.426 1.00 97.88 73 ALA A N 1
ATOM 571 C CA . ALA A 1 73 ? -1.459 4.697 3.974 1.00 97.88 73 ALA A CA 1
ATOM 572 C C . ALA A 1 73 ? -0.117 5.134 3.347 1.00 97.88 73 ALA A C 1
ATOM 574 O O . ALA A 1 73 ? 0.495 4.383 2.584 1.00 97.88 73 ALA A O 1
ATOM 575 N N . GLN A 1 74 ? 0.407 6.296 3.757 1.00 97.88 74 GLN A N 1
ATOM 576 C CA . GLN A 1 74 ? 1.741 6.763 3.356 1.00 97.88 74 GLN A CA 1
ATOM 577 C C . GLN A 1 74 ? 2.850 5.800 3.780 1.00 97.88 74 GLN A C 1
ATOM 579 O O . GLN A 1 74 ? 3.797 5.553 3.029 1.00 97.88 74 GLN A O 1
ATOM 584 N N . THR A 1 75 ? 2.742 5.242 4.987 1.00 97.75 75 THR A N 1
ATOM 585 C CA . THR A 1 75 ? 3.713 4.272 5.499 1.00 97.75 75 THR A CA 1
ATOM 586 C C . THR A 1 75 ? 3.708 2.994 4.666 1.00 97.75 75 THR A C 1
ATOM 588 O O . THR A 1 75 ? 4.787 2.544 4.290 1.00 97.75 75 THR A O 1
ATOM 591 N N . VAL A 1 76 ? 2.538 2.455 4.300 1.00 97.81 76 VAL A N 1
ATOM 592 C CA . VAL A 1 76 ? 2.420 1.275 3.419 1.00 97.81 76 VAL A CA 1
ATOM 593 C C . VAL A 1 76 ? 3.137 1.513 2.094 1.00 97.81 76 VAL A C 1
ATOM 595 O O . VAL A 1 76 ? 3.991 0.721 1.692 1.00 97.81 76 VAL A O 1
ATOM 598 N N . ARG A 1 77 ? 2.862 2.647 1.443 1.00 97.50 77 ARG A N 1
ATOM 599 C CA . ARG A 1 77 ? 3.508 3.027 0.181 1.00 97.50 77 ARG A CA 1
ATOM 600 C C . ARG A 1 77 ? 5.030 3.164 0.316 1.00 97.50 77 ARG A C 1
ATOM 602 O O . ARG A 1 77 ? 5.780 2.724 -0.566 1.00 97.50 77 ARG A O 1
ATOM 609 N N . ARG A 1 78 ? 5.508 3.763 1.412 1.00 98.19 78 ARG A N 1
ATOM 610 C CA . ARG A 1 78 ? 6.945 3.908 1.691 1.00 98.19 78 ARG A CA 1
ATOM 611 C C . ARG A 1 78 ? 7.613 2.549 1.900 1.00 98.19 78 ARG A C 1
ATOM 613 O O . ARG A 1 78 ? 8.630 2.288 1.267 1.00 98.19 78 ARG A O 1
ATOM 620 N N . GLU A 1 79 ? 7.040 1.688 2.737 1.00 98.38 79 GLU A N 1
ATOM 621 C CA . GLU A 1 79 ? 7.581 0.350 3.012 1.00 98.38 79 GLU A CA 1
ATOM 622 C C . GLU A 1 79 ? 7.577 -0.532 1.760 1.00 98.38 79 GLU A C 1
ATOM 624 O O . GLU A 1 79 ? 8.569 -1.201 1.482 1.00 98.38 79 GLU A O 1
ATOM 629 N N . ASN A 1 80 ? 6.532 -0.462 0.929 1.00 98.44 80 ASN A N 1
ATOM 630 C CA . ASN A 1 80 ? 6.527 -1.165 -0.353 1.00 98.44 80 ASN A CA 1
ATOM 631 C C . ASN A 1 80 ? 7.665 -0.670 -1.271 1.00 98.44 80 ASN A C 1
ATOM 633 O O . ASN A 1 80 ? 8.340 -1.460 -1.924 1.00 98.44 80 ASN A O 1
ATOM 637 N N . SER A 1 81 ? 7.943 0.639 -1.291 1.00 98.38 81 SER A N 1
ATOM 638 C CA . SER A 1 81 ? 9.088 1.199 -2.035 1.00 98.38 81 SER A CA 1
ATOM 639 C C . SER A 1 81 ? 10.438 0.700 -1.518 1.00 98.38 81 SER A C 1
ATOM 641 O O . SER A 1 81 ? 11.316 0.377 -2.317 1.00 98.38 81 SER A O 1
ATOM 643 N N . GLU A 1 82 ? 10.603 0.572 -0.202 1.00 98.50 82 GLU A N 1
ATOM 644 C CA . GLU A 1 82 ? 11.811 -0.017 0.385 1.00 98.50 82 GLU A CA 1
ATOM 645 C C . GLU A 1 82 ? 11.947 -1.518 0.107 1.00 98.50 82 GLU A C 1
ATOM 647 O O . GLU A 1 82 ? 13.066 -2.002 -0.095 1.00 98.50 82 GLU A O 1
ATOM 652 N N . ALA A 1 83 ? 10.836 -2.255 0.036 1.00 98.50 83 ALA A N 1
ATOM 653 C CA . ALA A 1 83 ? 10.837 -3.661 -0.358 1.00 98.50 83 ALA A CA 1
ATOM 654 C C . ALA A 1 83 ? 11.360 -3.838 -1.793 1.00 98.50 83 ALA A C 1
ATOM 656 O O . ALA A 1 83 ? 12.275 -4.630 -2.007 1.00 98.50 83 ALA A O 1
ATOM 657 N N . TRP A 1 84 ? 10.882 -3.032 -2.748 1.00 98.50 84 TRP A N 1
ATOM 658 C CA . TRP A 1 84 ? 11.377 -3.050 -4.133 1.00 98.50 84 TRP A CA 1
ATOM 659 C C . TRP A 1 84 ? 12.849 -2.638 -4.247 1.00 98.50 84 TRP A C 1
ATOM 661 O O . TRP A 1 84 ? 13.629 -3.311 -4.919 1.00 98.50 84 TRP A O 1
ATOM 671 N N . ARG A 1 85 ? 13.285 -1.598 -3.521 1.00 98.44 85 ARG A N 1
ATOM 672 C CA . ARG A 1 85 ? 14.719 -1.250 -3.443 1.00 98.44 85 ARG A CA 1
ATOM 673 C C . ARG A 1 85 ? 15.556 -2.399 -2.885 1.00 98.44 85 ARG A C 1
ATOM 675 O O . ARG A 1 85 ? 16.669 -2.629 -3.347 1.00 98.44 85 ARG A O 1
ATOM 682 N N . SER A 1 86 ? 15.041 -3.108 -1.882 1.00 98.06 86 SER A N 1
ATOM 683 C CA . SER A 1 86 ? 15.722 -4.266 -1.296 1.00 98.06 86 SER A CA 1
ATOM 684 C C . SER A 1 86 ? 15.801 -5.432 -2.274 1.00 98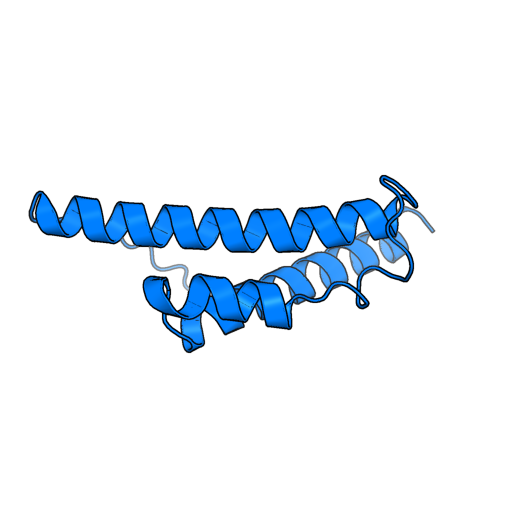.06 86 SER A C 1
ATOM 686 O O . SER A 1 86 ? 16.862 -6.038 -2.381 1.00 98.06 86 SER A O 1
ATOM 688 N N . PHE A 1 87 ? 14.724 -5.701 -3.013 1.00 97.00 87 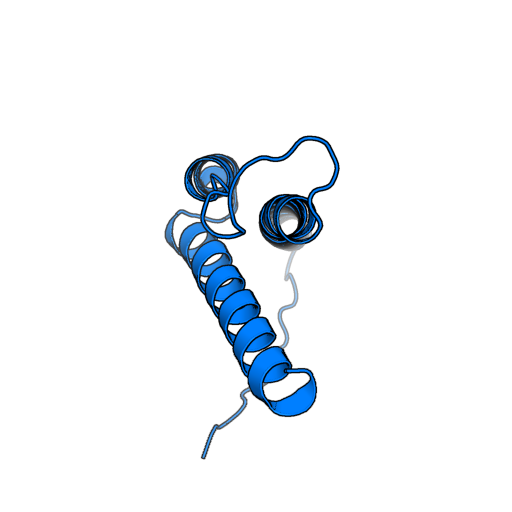PHE A N 1
ATOM 689 C CA . PHE A 1 87 ? 14.701 -6.689 -4.088 1.00 97.00 87 PHE A CA 1
ATOM 690 C C . PHE A 1 87 ? 15.777 -6.397 -5.140 1.00 97.00 87 PHE A C 1
ATOM 692 O O . PHE A 1 87 ? 16.589 -7.274 -5.420 1.00 97.00 87 PHE A O 1
ATOM 699 N N . PHE A 1 88 ? 15.867 -5.161 -5.644 1.00 97.19 88 PHE A N 1
ATOM 700 C CA . PHE A 1 88 ? 16.890 -4.807 -6.634 1.00 97.19 88 PHE A CA 1
ATOM 701 C C . PHE A 1 88 ? 18.315 -4.915 -6.095 1.00 97.19 88 PHE A C 1
ATOM 703 O O . PHE A 1 88 ? 19.173 -5.441 -6.791 1.00 97.19 88 PHE A O 1
ATOM 710 N N . ARG A 1 89 ? 18.569 -4.504 -4.844 1.00 97.50 89 ARG A N 1
ATOM 711 C CA . ARG A 1 89 ? 19.887 -4.710 -4.213 1.00 97.50 89 ARG A CA 1
ATOM 712 C C . ARG A 1 89 ? 20.270 -6.187 -4.124 1.00 97.50 89 ARG A C 1
ATOM 714 O O . ARG A 1 89 ? 21.431 -6.523 -4.308 1.00 97.50 89 ARG A O 1
ATOM 721 N N . LEU A 1 90 ? 19.315 -7.061 -3.799 1.00 97.38 90 LEU A N 1
ATOM 722 C CA . LEU A 1 90 ? 19.567 -8.502 -3.745 1.00 97.38 90 LEU A CA 1
ATOM 723 C C . LEU A 1 90 ? 19.790 -9.081 -5.144 1.00 97.38 90 LEU A C 1
ATOM 725 O O . LEU A 1 90 ? 20.656 -9.932 -5.311 1.00 97.38 90 LEU A O 1
ATOM 729 N N . LYS A 1 91 ? 19.042 -8.615 -6.146 1.00 95.25 91 LYS A N 1
ATOM 730 C CA . LYS A 1 91 ? 19.232 -9.031 -7.536 1.00 95.25 91 LYS A CA 1
ATOM 731 C C . LYS A 1 91 ? 20.636 -8.669 -8.037 1.00 95.25 91 LYS A C 1
ATOM 733 O O . LYS A 1 91 ? 21.343 -9.571 -8.464 1.00 95.25 91 LYS A O 1
ATOM 738 N N . ASP A 1 92 ? 21.058 -7.418 -7.859 1.00 95.50 92 ASP A N 1
ATOM 739 C CA . ASP A 1 92 ? 22.400 -6.925 -8.223 1.00 95.50 92 ASP A CA 1
ATOM 740 C C . ASP A 1 92 ? 23.521 -7.715 -7.519 1.00 95.50 92 ASP A C 1
ATOM 742 O O . ASP A 1 92 ? 24.555 -8.019 -8.099 1.00 95.50 92 ASP A O 1
ATOM 746 N N . GLN A 1 93 ? 23.301 -8.134 -6.267 1.00 95.38 93 GLN A N 1
ATOM 747 C CA . GLN A 1 93 ? 24.296 -8.897 -5.511 1.00 95.38 93 GLN A CA 1
ATOM 748 C C . GLN A 1 93 ? 24.486 -10.348 -5.997 1.00 95.38 93 GLN A C 1
ATOM 750 O O . GLN A 1 93 ? 25.571 -10.906 -5.813 1.00 95.38 93 GLN A O 1
ATOM 755 N N . TYR A 1 94 ? 23.441 -10.995 -6.523 1.00 91.19 94 TYR A N 1
ATOM 756 C CA . TYR A 1 94 ? 23.431 -12.453 -6.734 1.00 91.19 94 TYR A CA 1
ATOM 757 C C . TYR A 1 94 ? 23.077 -12.905 -8.157 1.00 91.19 94 TYR A C 1
ATOM 759 O O . TYR A 1 94 ? 23.215 -14.094 -8.451 1.00 91.19 94 TYR A O 1
ATOM 767 N N . HIS A 1 95 ? 22.591 -12.011 -9.018 1.00 77.50 95 HIS A N 1
ATOM 768 C CA . HIS A 1 95 ? 21.994 -12.367 -10.307 1.00 77.50 95 HIS A CA 1
ATOM 769 C C . HIS A 1 95 ? 22.355 -11.433 -11.472 1.00 77.50 95 HIS A C 1
ATOM 771 O O . HIS A 1 95 ? 21.876 -11.702 -12.575 1.00 77.50 95 HIS A O 1
ATOM 777 N N . ASP A 1 96 ? 23.192 -10.415 -11.252 1.00 55.50 96 ASP A N 1
ATOM 778 C CA . ASP A 1 96 ? 23.807 -9.598 -12.312 1.00 55.50 96 ASP A CA 1
ATOM 779 C C . ASP A 1 96 ? 25.309 -9.913 -12.469 1.00 55.50 96 ASP A C 1
ATOM 781 O O . ASP A 1 96 ? 25.995 -10.156 -11.446 1.00 55.50 96 ASP A O 1
#

Secondary structure (DSSP, 8-state):
-----------SSHHHHHHHHHHHHHHHHHHHHHHHHHHHHHTT-TT--S-TT-S-HHHHHHHHHHHH-HHHHHHHHHHHHHHHHHHHHHHHHHT-

pLDDT: mean 92.91, std 9.63, range [50.78, 98.62]

Foldseek 3Di:
DDDDDDDDDDQPDPVSVVLVVLQVVLLVVLLVVLVVLQVCQVVVHPVRDDHSVPPPSVVSLVVSCVSNNNVRSVVSSVVSVVVVVVVVVVCVVPPD

Radius of gyration: 16.47 Å; chains: 1; bounding box: 41×22×44 Å